Protein AF-A0A4R5UQR7-F1 (afdb_monomer_lite)

pLDDT: mean 83.9, std 11.41, range [49.34, 97.31]

Organism: NCBI:txid2547397

Radius of gyration: 21.42 Å; chains: 1; bounding box: 39×20×61 Å

Sequence (68 aa):
MLSGPIGCRIDEGSSHPCMIAGQDWGETAYSLGMIAAWGLFFLGPLSFGIGLLWGLTALLHRLLRRRG

Foldseek 3Di:
DDQDPLRDDADQPDFDFRADPNDTCRVVSNVVVNCVVCVCVVVVVVVVVVVVVVVVVVVVVVVVVVVD

Structure (mmCIF, N/CA/C/O backbone):
data_AF-A0A4R5UQR7-F1
#
_entry.id   AF-A0A4R5UQR7-F1
#
loop_
_atom_site.group_PDB
_atom_site.id
_atom_site.type_symbol
_atom_site.label_atom_id
_atom_site.label_alt_id
_atom_site.label_comp_id
_atom_site.label_asym_id
_atom_site.label_entity_id
_atom_site.label_seq_id
_atom_site.pdbx_PDB_ins_code
_atom_site.Cartn_x
_atom_site.Cartn_y
_atom_site.Cartn_z
_atom_site.occupancy
_atom_site.B_iso_or_equiv
_atom_site.auth_seq_id
_atom_site.auth_comp_id
_atom_site.auth_asym_id
_atom_site.auth_atom_id
_atom_site.pdbx_PDB_model_num
ATOM 1 N N . MET A 1 1 ? -0.576 -4.128 -17.602 1.00 49.34 1 MET A N 1
ATOM 2 C CA . MET A 1 1 ? 0.615 -3.515 -18.223 1.00 49.34 1 MET A CA 1
ATOM 3 C C . MET A 1 1 ? 0.604 -2.033 -17.888 1.00 49.34 1 MET A C 1
ATOM 5 O O . MET A 1 1 ? -0.140 -1.278 -18.505 1.00 49.34 1 MET A O 1
ATOM 9 N N . LEU A 1 2 ? 1.339 -1.630 -16.854 1.00 59.31 2 LEU A N 1
ATOM 10 C CA . LEU A 1 2 ? 1.514 -0.217 -16.510 1.00 59.31 2 LEU A CA 1
ATOM 11 C C . LEU A 1 2 ? 2.800 0.255 -17.201 1.00 59.31 2 LEU A C 1
ATOM 13 O O . LEU A 1 2 ? 3.873 -0.282 -16.932 1.00 59.31 2 LEU A O 1
ATOM 17 N N . SER A 1 3 ? 2.696 1.223 -18.112 1.00 57.28 3 SER A N 1
ATOM 18 C CA . SER A 1 3 ? 3.856 1.883 -18.725 1.00 57.28 3 SER A CA 1
ATOM 19 C C . SER A 1 3 ? 3.960 3.302 -18.181 1.00 57.28 3 SER A C 1
ATOM 21 O O . SER A 1 3 ? 3.057 4.114 -18.374 1.00 57.28 3 SER A O 1
ATOM 23 N N . GLY A 1 4 ? 5.044 3.581 -17.457 1.00 64.44 4 GLY A N 1
ATOM 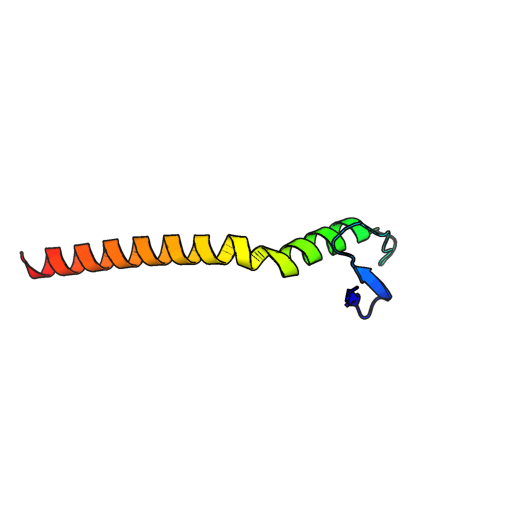24 C CA . GLY A 1 4 ? 5.335 4.918 -16.936 1.00 64.44 4 GLY A CA 1
ATOM 25 C C . GLY A 1 4 ? 5.889 5.864 -18.015 1.00 64.44 4 GLY A C 1
ATOM 26 O O . GLY A 1 4 ? 6.242 5.414 -19.106 1.00 64.44 4 GLY A O 1
ATOM 27 N N . PRO A 1 5 ? 6.054 7.166 -17.714 1.00 60.16 5 PRO A N 1
ATOM 28 C CA . PRO A 1 5 ? 6.579 8.168 -18.655 1.00 60.16 5 PRO A CA 1
ATOM 29 C C . PRO A 1 5 ? 8.013 7.890 -19.143 1.00 60.16 5 PRO A C 1
ATOM 31 O O . PRO A 1 5 ? 8.451 8.468 -20.129 1.00 60.16 5 PRO A O 1
ATOM 34 N N . ILE A 1 6 ? 8.733 6.982 -18.477 1.00 67.12 6 ILE A N 1
ATOM 35 C CA . ILE A 1 6 ? 10.097 6.551 -18.821 1.00 67.12 6 ILE A CA 1
ATOM 36 C C . ILE A 1 6 ? 10.072 5.349 -19.798 1.00 67.12 6 ILE A C 1
ATOM 38 O O . ILE A 1 6 ? 11.108 4.821 -20.182 1.00 67.12 6 ILE A O 1
ATOM 42 N N . GLY A 1 7 ? 8.889 4.894 -20.230 1.00 68.12 7 GLY A N 1
ATOM 43 C CA . GLY A 1 7 ? 8.740 3.793 -21.191 1.00 68.12 7 GLY A CA 1
ATOM 44 C C . GLY A 1 7 ? 9.017 2.402 -20.612 1.00 68.12 7 GLY A C 1
ATOM 45 O O . GLY A 1 7 ? 8.926 1.410 -21.331 1.00 68.12 7 GLY A O 1
ATOM 46 N N . CYS A 1 8 ? 9.314 2.300 -19.315 1.00 74.62 8 CYS A N 1
ATOM 47 C CA . CYS A 1 8 ? 9.502 1.014 -18.661 1.00 74.62 8 CYS A CA 1
ATOM 48 C C . CYS A 1 8 ? 8.176 0.284 -18.478 1.00 74.62 8 CYS A C 1
ATOM 50 O O . CYS A 1 8 ? 7.164 0.866 -18.074 1.00 74.62 8 CYS A O 1
ATOM 52 N N . ARG A 1 9 ? 8.206 -1.008 -18.797 1.00 74.81 9 ARG A N 1
ATOM 53 C CA . ARG A 1 9 ? 7.060 -1.904 -18.740 1.00 74.81 9 ARG A CA 1
ATOM 54 C C . ARG A 1 9 ? 7.029 -2.609 -17.391 1.00 74.81 9 ARG A C 1
ATOM 56 O O . ARG A 1 9 ? 7.961 -3.332 -17.053 1.00 74.81 9 ARG A O 1
ATOM 63 N N . ILE A 1 10 ? 5.949 -2.392 -16.648 1.00 72.81 10 ILE A N 1
ATOM 64 C CA . ILE A 1 10 ? 5.695 -3.048 -15.368 1.00 72.81 10 ILE A CA 1
ATOM 65 C C . ILE A 1 10 ? 4.587 -4.078 -15.583 1.00 72.81 10 ILE A C 1
ATOM 67 O O . ILE A 1 10 ? 3.458 -3.733 -15.961 1.00 72.81 10 ILE A O 1
ATOM 71 N N . ASP A 1 11 ? 4.935 -5.339 -15.344 1.00 73.31 11 ASP A N 1
ATOM 72 C CA . ASP A 1 11 ? 4.035 -6.485 -15.387 1.00 73.31 11 ASP A CA 1
ATOM 73 C C . ASP A 1 11 ? 3.975 -7.149 -14.008 1.00 73.31 11 ASP A C 1
ATOM 75 O O . ASP A 1 11 ? 4.947 -7.155 -13.264 1.00 73.31 11 ASP A O 1
ATOM 79 N N . GLU A 1 12 ? 2.818 -7.705 -13.653 1.00 66.94 12 GLU A N 1
ATOM 80 C CA . GLU A 1 12 ? 2.588 -8.313 -12.332 1.00 66.94 12 GLU A CA 1
ATOM 81 C C . GLU A 1 12 ? 3.168 -9.730 -12.211 1.00 66.94 12 GLU A C 1
ATOM 83 O O . GLU A 1 12 ? 3.236 -10.271 -11.115 1.00 66.94 12 GLU A O 1
ATOM 88 N N . GLY A 1 13 ? 3.578 -10.345 -13.326 1.00 71.88 13 GLY A N 1
ATOM 89 C CA . GLY A 1 13 ? 4.068 -11.728 -13.367 1.00 71.88 13 GLY A CA 1
ATOM 90 C C . GLY A 1 13 ? 5.555 -11.887 -13.682 1.00 71.88 13 GLY A C 1
ATOM 91 O O . GLY A 1 13 ? 6.063 -13.004 -13.622 1.00 71.88 13 GLY A O 1
ATOM 92 N N . SER A 1 14 ? 6.258 -10.811 -14.045 1.00 74.88 14 SER A N 1
ATOM 93 C CA . SER A 1 14 ? 7.666 -10.880 -14.446 1.00 74.88 14 SER A CA 1
ATOM 94 C C . SER A 1 14 ? 8.372 -9.535 -14.328 1.00 74.88 14 SER A C 1
ATOM 96 O O . SER A 1 14 ? 7.797 -8.487 -14.622 1.00 74.88 14 SER A O 1
ATOM 98 N N . SER A 1 15 ? 9.652 -9.576 -13.956 1.00 81.25 15 SER A N 1
ATOM 99 C CA . SER A 1 15 ? 10.543 -8.422 -14.044 1.00 81.25 15 SER A CA 1
ATOM 100 C C . SER A 1 15 ? 11.063 -8.258 -15.475 1.00 81.25 15 SER A C 1
ATOM 102 O O . SER A 1 15 ? 11.413 -9.227 -16.152 1.00 81.25 15 SER A O 1
ATOM 104 N N . HIS A 1 16 ? 11.113 -7.011 -15.945 1.00 80.75 16 HIS A N 1
ATOM 105 C CA . HIS A 1 16 ? 11.674 -6.652 -17.245 1.00 80.75 16 HIS A CA 1
ATOM 106 C C . HIS A 1 16 ? 12.800 -5.635 -17.049 1.00 80.75 16 HIS A C 1
ATOM 108 O O . HIS A 1 16 ? 12.611 -4.701 -16.268 1.00 80.75 16 HIS A O 1
ATOM 114 N N . PRO A 1 17 ? 13.947 -5.785 -17.741 1.00 79.50 17 PRO A N 1
ATOM 115 C CA . PRO A 1 17 ? 15.065 -4.860 -17.598 1.00 79.50 17 PRO A CA 1
ATOM 116 C C . PRO A 1 17 ? 14.631 -3.445 -17.994 1.00 79.50 17 PRO A C 1
ATOM 118 O O . PRO A 1 17 ? 14.026 -3.233 -19.049 1.00 79.50 17 PRO A O 1
ATOM 121 N N . CYS A 1 18 ? 14.932 -2.479 -17.131 1.00 79.88 18 CYS A N 1
ATOM 122 C CA . CYS A 1 18 ? 14.541 -1.080 -17.283 1.00 79.88 18 CYS A CA 1
ATOM 123 C C . CYS A 1 18 ? 15.755 -0.209 -16.963 1.00 79.88 18 CYS A C 1
ATOM 125 O O . CYS A 1 18 ? 16.048 0.082 -15.806 1.00 79.88 18 CYS A O 1
ATOM 127 N N . MET A 1 19 ? 16.483 0.192 -18.004 1.00 82.56 19 MET A N 1
ATOM 128 C CA . MET A 1 19 ? 17.709 0.970 -17.849 1.00 82.56 19 MET A CA 1
ATOM 129 C C . MET A 1 19 ? 17.383 2.453 -17.687 1.00 82.56 19 MET A C 1
ATOM 131 O O . MET A 1 19 ? 16.941 3.107 -18.633 1.00 82.56 19 MET A O 1
ATOM 135 N N . ILE A 1 20 ? 17.645 2.996 -16.500 1.00 81.00 20 ILE A N 1
ATOM 136 C CA . ILE A 1 20 ? 17.499 4.424 -16.199 1.00 81.00 20 ILE A CA 1
ATOM 137 C C . ILE A 1 20 ? 18.837 4.917 -15.656 1.00 81.00 20 ILE A C 1
ATOM 139 O O . ILE A 1 20 ? 19.362 4.373 -14.687 1.00 81.00 20 ILE A O 1
ATOM 143 N N . ALA A 1 21 ? 19.410 5.935 -16.305 1.00 8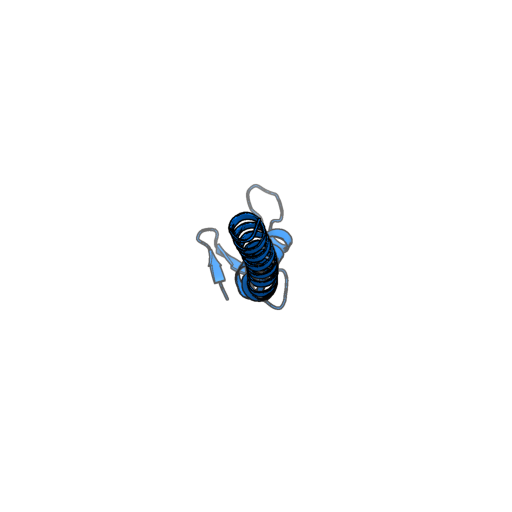2.62 21 ALA A N 1
ATOM 144 C CA . ALA A 1 21 ? 20.719 6.500 -15.956 1.00 82.62 21 ALA A CA 1
ATOM 145 C C . ALA A 1 21 ? 21.867 5.462 -15.883 1.00 82.62 21 ALA A C 1
ATOM 147 O O . ALA A 1 21 ? 22.806 5.618 -15.111 1.00 82.62 21 ALA A O 1
ATOM 148 N N . GLY A 1 22 ? 21.795 4.398 -16.694 1.00 81.94 22 GLY A N 1
ATOM 149 C CA . GLY A 1 22 ? 22.806 3.332 -16.733 1.00 81.94 22 GLY A CA 1
ATOM 150 C C . GLY A 1 22 ? 22.665 2.264 -15.642 1.00 81.94 22 GLY A C 1
ATOM 151 O O . GLY A 1 22 ? 23.468 1.336 -15.609 1.00 81.94 22 GLY A O 1
ATOM 152 N N . GLN A 1 23 ? 21.643 2.359 -14.791 1.00 82.00 23 GLN A N 1
ATOM 153 C CA . GLN A 1 23 ? 21.335 1.380 -13.752 1.00 82.00 23 GLN A CA 1
ATOM 154 C C . GLN A 1 23 ? 20.041 0.636 -14.108 1.00 82.00 23 GLN A C 1
ATOM 156 O O . GLN A 1 23 ? 19.128 1.231 -14.684 1.00 82.00 23 GLN A O 1
ATOM 161 N N . ASP A 1 24 ? 19.965 -0.660 -13.801 1.00 86.00 24 ASP A N 1
ATOM 162 C CA . ASP A 1 24 ? 18.750 -1.450 -14.020 1.00 86.00 24 ASP A CA 1
ATOM 163 C C . ASP A 1 24 ? 17.780 -1.255 -12.848 1.00 86.00 24 ASP A C 1
ATOM 165 O O . ASP A 1 24 ? 18.093 -1.561 -11.697 1.00 86.00 24 ASP A O 1
ATOM 169 N N . TRP A 1 25 ? 16.602 -0.719 -13.153 1.00 86.06 25 TRP A N 1
ATOM 170 C CA . TRP A 1 25 ? 15.501 -0.491 -12.219 1.00 86.06 25 TRP A CA 1
ATOM 171 C C . TRP A 1 25 ? 14.361 -1.491 -12.409 1.00 86.06 25 TRP A C 1
ATOM 173 O O . TRP A 1 25 ? 13.313 -1.341 -11.781 1.00 86.06 25 TRP A O 1
ATOM 183 N N . GLY A 1 26 ? 14.533 -2.500 -13.266 1.00 83.62 26 GLY A N 1
ATOM 184 C CA . GLY A 1 26 ? 13.491 -3.462 -13.616 1.00 83.62 26 GLY A CA 1
ATOM 185 C C . GLY A 1 26 ? 12.931 -4.215 -12.413 1.00 83.62 26 GLY A C 1
ATOM 186 O O . GLY A 1 26 ? 11.716 -4.278 -12.219 1.00 83.62 26 GLY A O 1
ATOM 187 N N . GLU A 1 27 ? 13.814 -4.736 -11.562 1.00 83.88 27 GLU A N 1
ATOM 188 C CA . GLU A 1 27 ? 13.428 -5.448 -10.338 1.00 83.88 27 GLU A CA 1
ATOM 189 C C . GLU A 1 27 ? 12.747 -4.516 -9.321 1.00 83.88 27 GLU A C 1
ATOM 191 O O . GLU A 1 27 ? 11.712 -4.853 -8.737 1.00 83.88 27 GLU A O 1
ATOM 196 N N . THR A 1 28 ? 13.292 -3.313 -9.142 1.00 85.19 28 THR A N 1
ATOM 197 C CA . THR A 1 28 ? 12.744 -2.310 -8.224 1.00 85.19 28 THR A CA 1
ATOM 198 C C . THR A 1 28 ? 11.347 -1.875 -8.660 1.00 85.19 28 THR A C 1
ATOM 200 O O . THR A 1 28 ? 10.428 -1.830 -7.844 1.00 85.19 28 THR A O 1
ATOM 203 N N . ALA A 1 29 ? 11.157 -1.597 -9.952 1.00 82.75 29 ALA A N 1
ATOM 204 C CA . ALA A 1 29 ? 9.871 -1.202 -10.517 1.00 82.75 29 ALA A CA 1
ATOM 205 C C . ALA A 1 29 ? 8.830 -2.327 -10.414 1.00 82.75 29 ALA A C 1
ATOM 207 O O . ALA A 1 29 ? 7.675 -2.055 -10.086 1.00 82.75 29 ALA A O 1
ATOM 208 N N . TYR A 1 30 ? 9.242 -3.581 -10.622 1.00 85.00 30 TYR A N 1
ATOM 209 C CA . TYR A 1 30 ? 8.395 -4.753 -10.396 1.00 85.00 30 TYR A CA 1
ATOM 210 C C . TYR A 1 30 ? 7.939 -4.850 -8.934 1.00 85.00 30 TYR A C 1
ATOM 212 O O . TYR A 1 30 ? 6.742 -4.929 -8.655 1.00 85.00 30 TYR A O 1
ATOM 220 N N . SER A 1 31 ? 8.883 -4.765 -7.995 1.00 86.19 31 SER A N 1
ATOM 221 C CA . SER A 1 31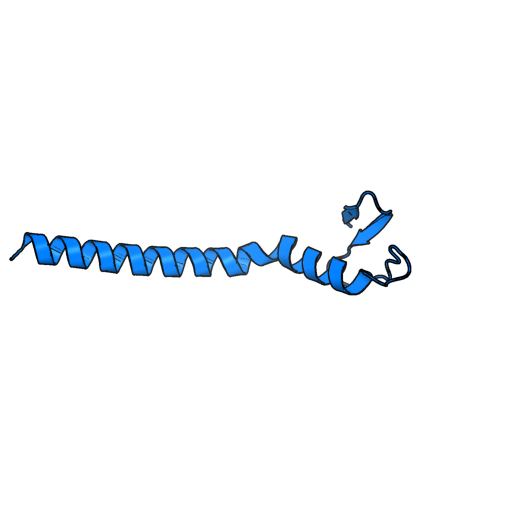 ? 8.603 -4.863 -6.557 1.00 86.19 31 SER A CA 1
ATOM 222 C C . SER A 1 31 ? 7.663 -3.753 -6.086 1.00 86.19 31 SER A C 1
ATOM 224 O O . SER A 1 31 ? 6.691 -4.008 -5.372 1.00 86.19 31 SER A O 1
ATOM 226 N N . LEU A 1 32 ? 7.904 -2.519 -6.536 1.00 85.88 32 LEU A N 1
ATOM 227 C CA . LEU A 1 32 ? 7.037 -1.378 -6.249 1.00 85.88 32 LEU A CA 1
ATOM 228 C C . LEU A 1 32 ? 5.650 -1.535 -6.882 1.00 85.88 32 LEU A C 1
ATOM 230 O O . LEU A 1 32 ? 4.661 -1.206 -6.234 1.00 85.88 32 LEU A O 1
ATOM 234 N N . GLY A 1 33 ? 5.559 -2.067 -8.104 1.00 83.94 33 GLY A N 1
ATOM 235 C CA . GLY A 1 33 ? 4.286 -2.379 -8.756 1.00 83.94 33 GLY A CA 1
ATOM 236 C C . GLY A 1 33 ? 3.469 -3.407 -7.971 1.00 83.94 33 GLY A C 1
ATOM 237 O O . GLY A 1 33 ? 2.285 -3.188 -7.719 1.00 83.94 33 GLY A O 1
ATOM 238 N N . MET A 1 34 ? 4.115 -4.476 -7.499 1.00 85.75 34 MET A N 1
ATOM 239 C CA . MET A 1 34 ? 3.502 -5.490 -6.633 1.00 85.75 34 MET A CA 1
ATOM 240 C C . MET A 1 34 ? 2.975 -4.888 -5.326 1.00 85.75 34 MET A C 1
ATOM 242 O O . MET A 1 34 ? 1.829 -5.124 -4.945 1.00 85.75 34 MET A O 1
ATOM 246 N N . ILE A 1 35 ? 3.774 -4.056 -4.657 1.00 87.31 35 ILE A N 1
ATOM 247 C CA . ILE A 1 35 ? 3.358 -3.391 -3.416 1.00 87.31 35 ILE A CA 1
ATOM 248 C C . ILE A 1 35 ? 2.246 -2.365 -3.680 1.00 87.31 35 ILE A C 1
ATOM 250 O O . ILE A 1 35 ? 1.330 -2.244 -2.875 1.00 87.31 35 ILE A O 1
ATOM 254 N N . ALA A 1 36 ? 2.273 -1.637 -4.793 1.00 84.06 36 ALA A N 1
ATOM 255 C CA . ALA A 1 36 ? 1.226 -0.672 -5.120 1.00 84.06 36 ALA A CA 1
ATOM 256 C C . ALA A 1 36 ? -0.114 -1.359 -5.435 1.00 84.06 36 ALA A C 1
ATOM 258 O O . ALA A 1 36 ? -1.157 -0.904 -4.969 1.00 84.06 36 ALA A O 1
ATOM 259 N N . ALA A 1 37 ? -0.086 -2.464 -6.187 1.00 85.19 37 ALA A N 1
ATOM 260 C CA . ALA A 1 37 ? -1.285 -3.209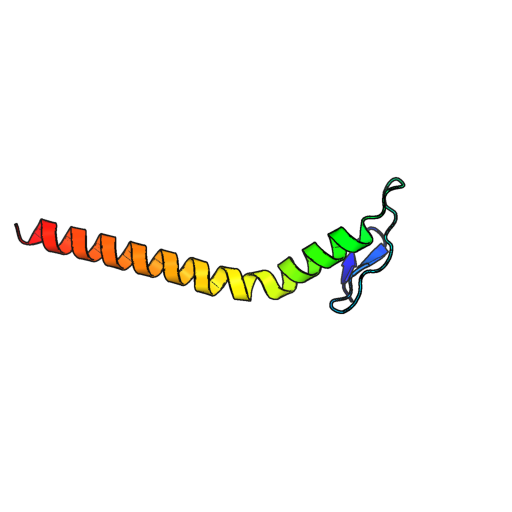 -6.566 1.00 85.19 37 ALA A CA 1
ATOM 261 C C . ALA A 1 37 ? -1.870 -4.015 -5.393 1.00 85.19 37 ALA A C 1
ATOM 263 O O . ALA A 1 37 ? -3.083 -4.017 -5.179 1.00 85.19 37 ALA A O 1
ATOM 264 N N . TRP A 1 38 ? -1.013 -4.667 -4.603 1.00 86.75 38 TRP A N 1
ATOM 265 C CA . TRP A 1 38 ? -1.434 -5.656 -3.602 1.00 86.75 38 TRP A CA 1
ATOM 266 C C . TRP A 1 38 ? -1.128 -5.255 -2.160 1.00 86.75 38 TRP A C 1
ATOM 268 O O . TRP A 1 38 ? -1.660 -5.853 -1.228 1.00 86.75 38 TRP A O 1
ATOM 278 N N . GLY A 1 39 ? -0.309 -4.231 -1.931 1.00 89.56 39 GLY A N 1
ATOM 279 C CA . GLY A 1 39 ? 0.109 -3.823 -0.589 1.00 89.56 39 GLY A CA 1
ATOM 280 C C . GLY A 1 39 ? -1.062 -3.425 0.302 1.00 89.56 39 GLY A C 1
ATOM 281 O O . GLY A 1 39 ? -1.041 -3.724 1.494 1.00 89.56 39 GLY A O 1
ATOM 282 N N . LEU A 1 40 ? -2.127 -2.844 -0.261 1.00 88.69 40 LEU A N 1
ATOM 283 C CA . LEU A 1 40 ? -3.320 -2.482 0.509 1.00 88.69 40 LEU A CA 1
ATOM 284 C C . LEU A 1 40 ? -4.043 -3.705 1.099 1.00 88.69 40 LEU A C 1
ATOM 286 O O . LEU A 1 40 ? -4.601 -3.598 2.190 1.00 88.69 40 LEU A O 1
ATOM 290 N N . PHE A 1 41 ? -3.986 -4.870 0.447 1.00 91.31 41 PHE A N 1
ATOM 291 C CA . PHE A 1 41 ? -4.554 -6.104 1.004 1.00 91.31 41 PHE A CA 1
ATOM 292 C C . PHE A 1 41 ? -3.856 -6.541 2.291 1.00 91.31 41 PHE A C 1
ATOM 294 O O . PHE A 1 41 ? -4.499 -7.120 3.161 1.00 91.31 41 PHE A O 1
ATOM 301 N N . PHE A 1 42 ? -2.566 -6.241 2.436 1.00 88.31 42 PHE A N 1
ATOM 302 C CA . PHE A 1 42 ? -1.809 -6.546 3.648 1.00 88.31 42 PHE A CA 1
ATOM 303 C C . PHE A 1 42 ? -1.902 -5.413 4.674 1.00 88.31 42 PHE A C 1
ATOM 305 O O . PHE A 1 42 ? -2.169 -5.644 5.855 1.00 88.31 42 PHE A O 1
ATOM 312 N N . LEU A 1 43 ? -1.721 -4.173 4.219 1.00 91.19 43 LEU A N 1
ATOM 313 C CA . LEU A 1 43 ? -1.728 -2.978 5.062 1.00 91.19 43 LEU A CA 1
ATOM 314 C C . LEU A 1 43 ? -3.114 -2.682 5.645 1.00 91.19 43 LEU A C 1
ATOM 316 O O . LEU A 1 43 ? -3.198 -2.207 6.777 1.00 91.19 43 LEU A O 1
ATOM 320 N N . GLY A 1 44 ? -4.192 -2.972 4.915 1.00 92.25 44 GLY A N 1
ATOM 321 C CA . GLY A 1 44 ? -5.569 -2.720 5.339 1.00 92.25 44 GLY A CA 1
ATOM 322 C C . GLY A 1 44 ? -5.951 -3.479 6.617 1.00 92.25 44 GLY A C 1
ATOM 323 O O . GLY A 1 44 ? -6.227 -2.834 7.631 1.00 92.25 44 GLY A O 1
ATOM 324 N N . PRO A 1 45 ? -5.921 -4.825 6.623 1.00 92.31 45 PRO A N 1
ATOM 325 C CA . PRO A 1 45 ? -6.219 -5.626 7.810 1.00 92.31 45 PRO A CA 1
ATOM 326 C C . PRO A 1 45 ? -5.288 -5.322 8.984 1.00 92.31 45 PRO A C 1
ATOM 328 O O . PRO A 1 45 ? -5.747 -5.261 10.124 1.00 92.31 45 PRO A O 1
ATOM 331 N N . LEU A 1 46 ? -3.999 -5.080 8.717 1.00 94.38 46 LEU A N 1
ATOM 332 C CA . LEU A 1 46 ? -3.030 -4.735 9.756 1.00 94.38 46 LEU A CA 1
ATOM 333 C C . LEU A 1 46 ? -3.381 -3.400 10.427 1.00 94.38 46 LEU A C 1
ATOM 335 O O . LEU A 1 46 ? -3.475 -3.323 11.653 1.00 94.38 46 LEU A O 1
ATOM 339 N N . SER A 1 47 ? -3.628 -2.364 9.624 1.00 94.25 47 SER A N 1
ATOM 340 C CA . SER A 1 47 ? -3.989 -1.030 10.118 1.00 94.25 47 SER A CA 1
ATOM 341 C C . SER A 1 47 ? -5.314 -1.064 10.876 1.00 94.25 47 SER A C 1
ATOM 343 O O . SER A 1 47 ? -5.438 -0.461 11.942 1.00 94.25 47 SER A O 1
ATOM 345 N N . PHE A 1 48 ? -6.290 -1.818 10.363 1.00 95.88 48 PHE A N 1
ATOM 346 C CA . PHE A 1 48 ? -7.575 -2.016 11.022 1.00 95.88 48 PHE A CA 1
ATOM 347 C C . PHE A 1 48 ? -7.423 -2.741 12.364 1.00 95.88 48 PHE A C 1
ATOM 349 O O . PHE A 1 48 ? -7.973 -2.285 13.363 1.00 95.88 48 PHE A O 1
ATOM 356 N N . GLY A 1 49 ? -6.641 -3.822 12.419 1.00 96.25 49 GLY A N 1
ATOM 357 C CA . GLY A 1 49 ? -6.399 -4.579 13.648 1.00 96.25 49 GLY A CA 1
ATOM 358 C C . GLY A 1 49 ? -5.735 -3.734 14.735 1.00 96.25 49 GLY A C 1
ATOM 359 O O . GLY A 1 49 ? -6.192 -3.729 15.880 1.00 96.25 49 GLY A O 1
ATOM 360 N N . ILE A 1 50 ? -4.711 -2.958 14.370 1.00 96.62 50 ILE A N 1
ATOM 361 C CA . ILE A 1 50 ? -4.036 -2.034 15.294 1.00 96.62 50 ILE A CA 1
ATOM 362 C C . ILE A 1 50 ? -5.006 -0.947 15.773 1.00 96.62 50 ILE A C 1
ATOM 364 O O . ILE A 1 50 ? -5.101 -0.691 16.975 1.00 96.62 50 ILE A O 1
ATOM 368 N N . GLY A 1 51 ? -5.765 -0.340 14.856 1.00 96.75 51 GLY A N 1
ATOM 369 C CA . GLY A 1 51 ? -6.759 0.678 15.191 1.00 96.75 51 GLY A CA 1
ATOM 370 C C . GLY A 1 51 ? -7.855 0.151 16.121 1.00 96.75 51 GLY A C 1
ATOM 371 O O . GLY A 1 51 ? -8.232 0.831 17.077 1.00 96.75 51 GLY A O 1
ATOM 372 N N . LEU A 1 52 ? -8.322 -1.079 15.898 1.00 97.31 52 LEU A N 1
ATOM 373 C CA . LEU A 1 52 ? -9.337 -1.729 16.723 1.00 97.31 52 LEU A CA 1
ATOM 374 C C . LEU A 1 52 ? -8.814 -2.017 18.136 1.00 97.31 52 LEU A C 1
ATOM 376 O O . LEU A 1 52 ? -9.471 -1.665 19.114 1.00 97.31 52 LEU A O 1
ATOM 380 N N . LEU A 1 53 ? -7.618 -2.600 18.258 1.00 97.25 53 LEU A N 1
ATOM 381 C CA . LEU A 1 53 ? -6.979 -2.862 19.553 1.00 97.25 53 LEU A CA 1
ATOM 382 C C . LEU A 1 53 ? -6.754 -1.570 20.344 1.00 97.25 53 LEU A C 1
ATOM 384 O O . LEU A 1 53 ? -7.066 -1.495 21.537 1.00 97.25 53 LEU A O 1
ATOM 388 N N . TRP A 1 54 ? -6.257 -0.529 19.680 1.00 97.25 54 TRP A N 1
ATOM 389 C CA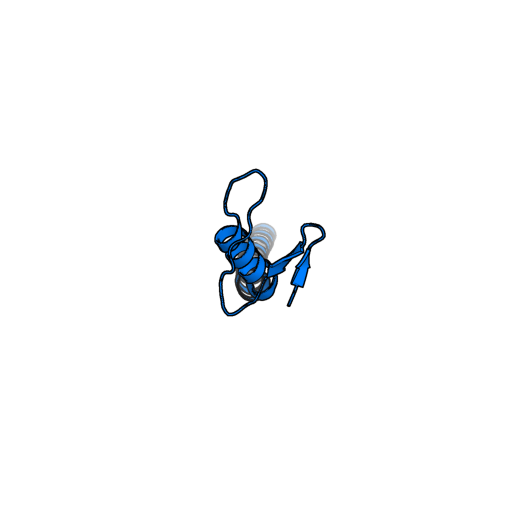 . TRP A 1 54 ? -6.063 0.771 20.310 1.00 97.25 54 TRP A CA 1
ATOM 390 C C . TRP A 1 54 ? -7.396 1.399 20.741 1.00 97.25 54 TRP A C 1
ATOM 392 O O . TRP A 1 54 ? -7.531 1.864 21.872 1.00 97.25 54 TRP A O 1
ATOM 402 N N . GLY A 1 55 ? -8.421 1.344 19.888 1.00 97.00 55 GLY A N 1
ATOM 403 C CA . GLY A 1 55 ? -9.759 1.836 20.211 1.00 97.00 55 GLY A CA 1
ATOM 404 C C . GLY A 1 55 ? -10.386 1.112 21.406 1.00 97.00 55 GLY A C 1
ATOM 405 O O . GLY A 1 55 ? -10.921 1.762 22.306 1.00 97.00 55 GLY A O 1
ATOM 406 N N . LEU A 1 56 ? -10.268 -0.218 21.460 1.00 97.25 56 LEU A N 1
ATOM 407 C CA . LEU A 1 56 ? -10.771 -1.039 22.564 1.00 97.25 56 LEU A CA 1
ATOM 408 C C . LEU A 1 56 ? -10.057 -0.728 23.882 1.00 97.25 56 LEU A C 1
ATOM 410 O O . LEU A 1 56 ? -10.715 -0.518 24.901 1.00 97.25 56 LEU A O 1
ATOM 414 N N . THR A 1 57 ? -8.725 -0.651 23.873 1.00 96.56 57 THR A N 1
ATOM 415 C CA . THR A 1 57 ? -7.945 -0.325 25.080 1.00 96.56 57 THR A CA 1
ATOM 416 C C . THR A 1 57 ? -8.229 1.095 25.569 1.00 96.56 57 THR A C 1
ATOM 418 O O . THR A 1 57 ? -8.463 1.295 26.762 1.00 96.56 57 THR A O 1
ATOM 421 N N . AL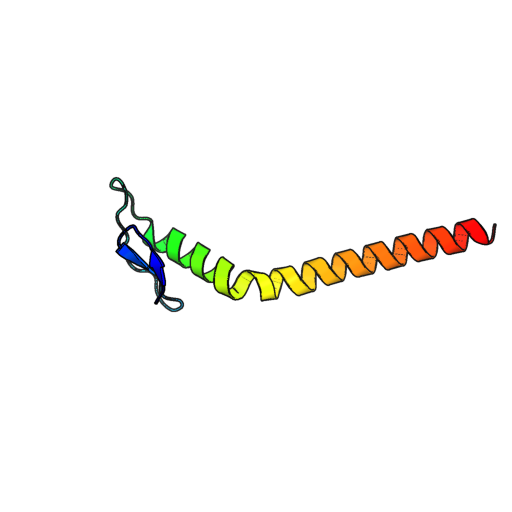A A 1 58 ? -8.315 2.077 24.667 1.00 96.19 58 ALA A N 1
ATOM 422 C CA . ALA A 1 58 ? -8.693 3.448 25.006 1.00 96.19 58 ALA A CA 1
ATOM 423 C C . ALA A 1 58 ? -10.119 3.534 25.578 1.00 96.19 58 ALA A C 1
ATOM 425 O O . ALA A 1 58 ? -10.357 4.260 26.549 1.00 96.19 58 ALA A O 1
ATOM 426 N N . LEU A 1 59 ? -11.067 2.782 25.010 1.00 96.06 59 LEU A N 1
ATOM 427 C CA . LEU A 1 59 ? -12.441 2.711 25.502 1.00 96.06 59 LEU A CA 1
ATOM 428 C C . LEU A 1 59 ? -12.500 2.089 26.903 1.00 96.06 59 LEU A C 1
ATOM 430 O O . LEU A 1 59 ? -13.108 2.676 27.799 1.00 96.06 59 LEU A O 1
ATOM 434 N N . LEU A 1 60 ? -11.827 0.957 27.115 1.00 96.25 60 LEU A N 1
ATOM 435 C CA . LEU A 1 60 ? -11.740 0.294 28.418 1.00 96.25 60 LEU A CA 1
ATOM 436 C C . LEU A 1 60 ? -11.114 1.209 29.473 1.00 96.25 60 LEU A C 1
ATOM 438 O O . LEU A 1 60 ? -11.685 1.376 30.549 1.00 96.25 60 LEU A O 1
ATOM 442 N N . HIS A 1 61 ? -10.001 1.876 29.155 1.00 95.00 61 HIS A N 1
ATOM 443 C CA . HIS A 1 61 ? -9.376 2.845 30.057 1.00 95.00 61 HIS A CA 1
ATOM 444 C C . HIS A 1 61 ? -10.316 3.998 30.424 1.00 95.00 61 HIS A C 1
ATOM 446 O O . HIS A 1 61 ? -10.359 4.406 31.587 1.00 95.00 61 HIS A O 1
ATOM 452 N N . ARG A 1 62 ? -11.091 4.520 29.463 1.00 94.12 62 ARG A N 1
ATOM 453 C CA . ARG A 1 62 ? -12.087 5.572 29.726 1.00 94.12 62 ARG A CA 1
ATOM 454 C C . ARG A 1 62 ? -13.224 5.075 30.615 1.00 94.12 62 ARG A C 1
ATOM 456 O O . ARG A 1 62 ? -13.626 5.798 31.520 1.00 94.12 62 ARG A O 1
ATOM 463 N N . LEU A 1 63 ? -13.733 3.869 30.374 1.00 94.62 63 LEU A N 1
ATOM 464 C CA . LEU A 1 63 ? -14.812 3.282 31.173 1.00 94.62 63 LEU A CA 1
ATOM 465 C C . LEU A 1 63 ? -14.358 2.984 32.606 1.00 94.62 63 LEU A C 1
ATOM 467 O O . LEU A 1 63 ? -15.079 3.307 33.544 1.00 94.62 63 LEU A O 1
ATOM 471 N N . LEU A 1 64 ? -13.149 2.445 32.781 1.00 92.81 64 LEU A N 1
ATOM 472 C CA . LEU A 1 64 ? -12.556 2.190 34.096 1.00 92.81 64 LEU A CA 1
ATOM 473 C C . LEU A 1 64 ? -12.319 3.492 34.870 1.00 92.81 64 LEU A C 1
ATOM 475 O O . LEU A 1 64 ? -12.697 3.580 36.033 1.00 92.81 64 LEU A O 1
ATOM 479 N N . ARG A 1 65 ? -11.786 4.535 34.216 1.00 90.19 65 ARG A N 1
ATOM 480 C CA . ARG A 1 65 ? -11.621 5.863 34.837 1.00 90.19 65 ARG A CA 1
ATOM 481 C C . ARG A 1 65 ? -12.936 6.543 35.211 1.00 90.19 65 ARG A C 1
ATOM 483 O O . ARG A 1 65 ? -12.937 7.357 36.117 1.00 90.19 65 ARG A O 1
ATOM 490 N N . ARG A 1 66 ? -14.034 6.260 34.505 1.00 81.94 66 ARG A N 1
ATOM 491 C CA . ARG A 1 66 ? -15.364 6.807 34.830 1.00 81.94 66 ARG A CA 1
ATOM 492 C C . ARG A 1 66 ? -16.053 6.086 35.989 1.00 81.94 66 ARG A C 1
ATOM 494 O O . ARG A 1 66 ? -17.073 6.576 36.459 1.00 81.94 66 ARG A O 1
ATOM 501 N N . ARG A 1 67 ? -15.566 4.903 36.372 1.00 74.31 67 ARG A N 1
ATOM 502 C CA . ARG A 1 67 ? -16.196 4.033 37.374 1.00 74.31 67 ARG A CA 1
ATOM 503 C C . ARG A 1 67 ? -15.519 4.101 38.748 1.00 74.31 67 ARG A C 1
ATOM 505 O O . ARG A 1 67 ? -16.102 3.592 39.701 1.00 74.31 67 ARG A O 1
ATOM 512 N N . GLY A 1 68 ? -14.313 4.664 38.825 1.00 58.94 68 GLY A N 1
ATOM 513 C CA . GLY A 1 68 ? -13.603 4.962 40.073 1.00 58.94 68 GLY A CA 1
ATOM 514 C C . GLY A 1 68 ? -13.573 6.448 40.387 1.00 58.94 68 GLY A C 1
ATOM 515 O O . GLY A 1 68 ? -14.411 7.187 39.825 1.00 58.94 68 GLY A O 1
#

Secondary structure (DSSP, 8-state):
-EE-TT--EE-SS-----EETTEE-HHHHHHHHHHHHHHHHHHHHHHHHHHHHHHHHHHHHHHHHHH-